Protein AF-A0A4U9D086-F1 (afdb_monomer)

InterPro domains:
  IPR009010 Aspartate decarboxylase-like domain superfamily [SSF50692] (6-57)

Structure (mmCIF, N/CA/C/O backbone):
data_AF-A0A4U9D086-F1
#
_entry.id   AF-A0A4U9D086-F1
#
loop_
_atom_site.group_PDB
_atom_site.id
_atom_site.type_symbol
_atom_site.label_atom_id
_atom_site.label_alt_id
_atom_site.label_comp_id
_atom_site.label_asym_id
_atom_site.label_entity_id
_atom_site.label_seq_id
_atom_site.pdbx_PDB_ins_code
_atom_site.Cartn_x
_atom_site.Cartn_y
_atom_site.Cartn_z
_atom_site.occupancy
_atom_site.B_iso_or_equiv
_atom_site.auth_seq_id
_atom_site.auth_comp_id
_atom_site.auth_asym_id
_atom_site.auth_atom_id
_atom_site.pdbx_PDB_model_num
ATOM 1 N N . MET A 1 1 ? -20.535 23.175 1.648 1.00 54.16 1 MET A N 1
ATOM 2 C CA . MET A 1 1 ? -20.265 21.798 2.120 1.00 54.16 1 MET A CA 1
ATOM 3 C C . MET A 1 1 ? -20.454 21.788 3.629 1.00 54.16 1 MET A C 1
ATOM 5 O O . MET A 1 1 ? -19.976 22.718 4.265 1.00 54.16 1 MET A O 1
ATOM 9 N N . LYS A 1 2 ? -21.217 20.841 4.188 1.00 71.00 2 LYS A N 1
ATOM 10 C CA . LYS A 1 2 ? -21.342 20.684 5.646 1.00 71.00 2 LYS A CA 1
ATOM 11 C C . LYS A 1 2 ? -20.310 19.658 6.100 1.00 71.00 2 LYS A C 1
ATOM 13 O O . LYS A 1 2 ? -20.183 18.622 5.456 1.00 71.00 2 LYS A O 1
ATOM 18 N N . ASN A 1 3 ? -19.600 19.948 7.182 1.00 82.69 3 ASN A N 1
ATOM 19 C CA . ASN A 1 3 ? -18.742 18.957 7.817 1.00 82.69 3 ASN A CA 1
ATOM 20 C C . ASN A 1 3 ? -19.637 17.930 8.515 1.00 82.69 3 ASN A C 1
ATOM 22 O O . ASN A 1 3 ? -20.546 18.309 9.256 1.00 82.69 3 ASN A O 1
ATOM 26 N N . VAL A 1 4 ? -19.400 16.652 8.240 1.00 82.38 4 VAL A N 1
ATOM 27 C CA . VAL A 1 4 ? -20.071 15.543 8.920 1.00 82.38 4 VAL A CA 1
ATOM 28 C C . VAL A 1 4 ? -19.287 15.254 10.196 1.00 82.38 4 VAL A C 1
ATOM 30 O O . VAL A 1 4 ? -18.068 15.109 10.149 1.00 82.38 4 VAL A O 1
ATOM 33 N N . GLN A 1 5 ? -19.983 15.237 11.328 1.00 82.62 5 GLN A N 1
ATOM 34 C CA . GLN A 1 5 ? -19.440 14.735 12.588 1.00 82.62 5 GLN A CA 1
ATOM 35 C C . GLN A 1 5 ? -19.533 13.208 12.546 1.00 82.62 5 GLN A C 1
ATOM 37 O O . GLN A 1 5 ? -20.586 12.680 12.192 1.00 82.62 5 GLN A O 1
ATOM 42 N N . VAL A 1 6 ? -18.437 12.530 12.867 1.00 80.50 6 VAL A N 1
ATOM 43 C CA . VAL A 1 6 ? -18.346 11.067 12.935 1.00 80.50 6 VAL A CA 1
ATOM 44 C C . VAL A 1 6 ? -17.799 10.681 14.298 1.00 80.50 6 VAL A C 1
ATOM 46 O O . VAL A 1 6 ? -16.928 11.376 14.830 1.00 80.50 6 VAL A O 1
ATOM 49 N N . ASP A 1 7 ? -18.326 9.598 14.859 1.00 81.19 7 ASP A N 1
ATOM 50 C CA . ASP A 1 7 ? -17.839 9.064 16.123 1.00 81.19 7 ASP A CA 1
ATOM 51 C C . ASP A 1 7 ? -16.425 8.508 15.948 1.00 81.19 7 ASP A C 1
ATOM 53 O O . ASP A 1 7 ? -16.055 8.010 14.886 1.00 81.19 7 ASP A O 1
ATOM 57 N N . GLY A 1 8 ? -15.606 8.616 16.996 1.00 78.38 8 GLY A N 1
ATOM 58 C CA . GLY A 1 8 ? -14.186 8.257 16.924 1.00 78.38 8 GLY A CA 1
ATOM 59 C C . GLY A 1 8 ? -13.928 6.787 16.580 1.00 78.38 8 GLY A C 1
ATOM 60 O O . GLY A 1 8 ? -12.863 6.476 16.057 1.00 78.38 8 GLY A O 1
ATOM 61 N N . GLU A 1 9 ? -14.896 5.908 16.841 1.00 78.69 9 GLU A N 1
ATOM 62 C CA . GLU A 1 9 ? -14.837 4.480 16.508 1.00 78.69 9 GLU A CA 1
ATOM 63 C C . GLU A 1 9 ? -14.911 4.226 14.990 1.00 78.69 9 GLU A C 1
ATOM 65 O O . GLU A 1 9 ? -14.306 3.276 14.500 1.00 78.69 9 GLU A O 1
ATOM 70 N N . ASP A 1 10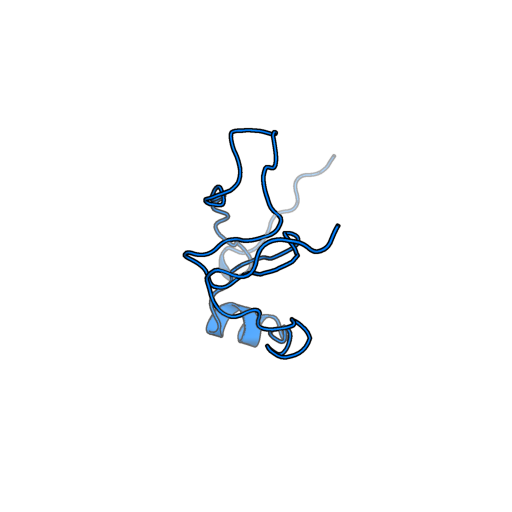 ? -15.527 5.139 14.231 1.00 81.06 10 ASP A N 1
ATOM 71 C CA . ASP A 1 10 ? -15.638 5.068 12.767 1.00 81.06 10 ASP A CA 1
ATOM 72 C C . ASP A 1 10 ? -14.490 5.798 12.040 1.00 81.06 10 ASP A C 1
ATOM 74 O O . ASP A 1 10 ? -14.469 5.903 10.807 1.00 81.06 10 ASP A O 1
ATOM 78 N N . VAL A 1 11 ? -13.516 6.341 12.780 1.00 88.69 11 VAL A N 1
ATOM 79 C CA . VAL A 1 11 ? -12.410 7.125 12.216 1.00 88.69 11 VAL A CA 1
ATOM 80 C C . VAL A 1 11 ? -11.155 6.273 12.068 1.00 88.69 11 VAL A C 1
ATOM 82 O O . VAL A 1 11 ? -10.546 5.834 13.039 1.00 88.69 11 VAL A O 1
ATOM 85 N N . MET A 1 12 ? -10.683 6.138 10.828 1.00 89.50 12 MET A N 1
ATOM 86 C CA . MET A 1 12 ? -9.429 5.451 10.519 1.00 89.50 12 MET A CA 1
ATOM 87 C C . MET A 1 12 ? -8.270 6.411 10.261 1.00 89.50 12 MET A C 1
ATOM 89 O O . MET A 1 12 ? -8.430 7.505 9.713 1.00 89.50 12 MET A O 1
ATOM 93 N N . ARG A 1 13 ? -7.052 5.955 10.572 1.00 92.06 13 ARG A N 1
ATOM 94 C CA . ARG A 1 13 ? -5.820 6.664 10.220 1.00 92.06 13 ARG A CA 1
ATOM 95 C C . ARG A 1 13 ? -5.279 6.170 8.881 1.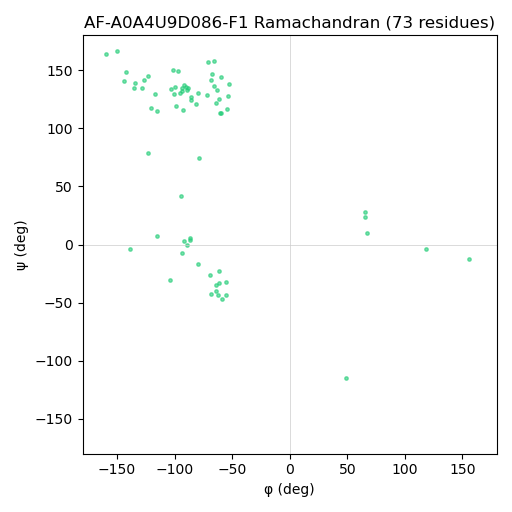00 92.06 13 ARG A C 1
ATOM 97 O O . ARG A 1 13 ? -4.838 5.033 8.762 1.00 92.06 13 ARG A O 1
ATOM 104 N N . LEU A 1 14 ? -5.244 7.062 7.893 1.00 95.19 14 LEU A N 1
ATOM 105 C CA . LEU A 1 14 ? -4.665 6.776 6.584 1.00 95.19 14 LEU A CA 1
ATOM 106 C C . LEU A 1 14 ? -3.169 7.104 6.553 1.00 95.19 14 LEU A C 1
ATOM 108 O O . LEU A 1 14 ? -2.746 8.194 6.942 1.00 95.19 14 LEU A O 1
ATOM 112 N N . VAL A 1 15 ? -2.375 6.172 6.029 1.00 96.25 15 VAL A N 1
ATOM 113 C CA . VAL A 1 15 ? -0.957 6.374 5.720 1.00 96.25 15 VAL A CA 1
ATOM 114 C C . VAL A 1 15 ? -0.706 5.939 4.284 1.00 96.25 15 VAL A C 1
ATOM 116 O O . VAL A 1 15 ? -1.152 4.877 3.858 1.00 96.25 15 VAL A O 1
ATOM 119 N N . THR A 1 16 ? 0.032 6.753 3.534 1.00 92.94 16 THR A N 1
ATOM 120 C CA . THR A 1 16 ? 0.435 6.432 2.164 1.00 92.94 16 THR A CA 1
ATOM 121 C C . THR A 1 16 ? 1.865 5.923 2.137 1.00 92.94 16 THR A C 1
ATOM 123 O O . THR A 1 16 ? 2.757 6.535 2.726 1.00 92.94 16 THR A O 1
ATOM 126 N N . LEU A 1 17 ? 2.102 4.847 1.393 1.00 90.94 17 LEU A N 1
ATOM 127 C CA . LEU A 1 17 ? 3.433 4.299 1.163 1.00 90.94 17 LEU A CA 1
ATOM 128 C C . LEU A 1 17 ? 3.705 4.232 -0.340 1.00 90.94 17 LEU A C 1
ATOM 130 O O . LEU A 1 17 ? 2.811 3.962 -1.138 1.00 90.94 17 LEU A O 1
ATOM 134 N N . ARG A 1 18 ? 4.959 4.457 -0.729 1.00 90.50 18 ARG A N 1
ATOM 135 C CA . ARG A 1 18 ? 5.408 4.330 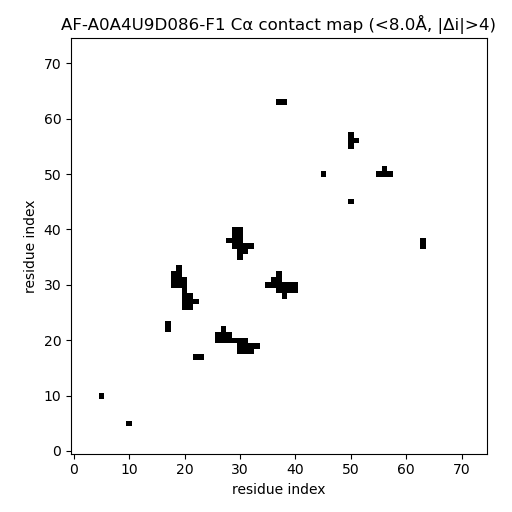-2.120 1.00 90.50 18 ARG A CA 1
ATOM 136 C C . ARG A 1 18 ? 5.891 2.904 -2.373 1.00 90.50 18 ARG A C 1
ATOM 138 O O . ARG A 1 18 ? 6.624 2.370 -1.538 1.00 90.50 18 ARG A O 1
ATOM 145 N N . SER A 1 19 ? 5.502 2.292 -3.496 1.00 89.19 19 SER A N 1
ATOM 146 C CA . SER A 1 19 ? 6.061 0.987 -3.899 1.00 89.19 19 SER A CA 1
ATOM 147 C C . SER A 1 19 ? 7.514 1.120 -4.344 1.00 89.19 19 SER A C 1
ATOM 149 O O . SER A 1 19 ? 7.962 2.199 -4.740 1.00 89.19 19 SER A O 1
ATOM 151 N N . HIS A 1 20 ? 8.242 0.007 -4.271 1.00 87.62 20 HIS A N 1
ATOM 152 C CA . HIS A 1 20 ? 9.639 -0.057 -4.678 1.00 87.62 20 HIS A CA 1
ATOM 153 C C . HIS A 1 20 ? 9.864 0.417 -6.123 1.00 87.62 20 HIS A C 1
ATOM 155 O O . HIS A 1 20 ? 10.777 1.206 -6.362 1.00 87.62 20 HIS A O 1
ATOM 161 N N . ASP A 1 21 ? 9.001 -0.006 -7.050 1.00 89.06 21 ASP A N 1
ATOM 162 C CA . ASP A 1 21 ? 9.137 0.228 -8.492 1.00 89.06 21 ASP A CA 1
ATOM 163 C C . ASP A 1 21 ? 8.359 1.477 -8.952 1.00 89.06 21 ASP A C 1
ATOM 165 O O . ASP A 1 21 ? 7.675 1.495 -9.978 1.00 89.06 21 ASP A O 1
ATOM 169 N N . GLN A 1 22 ? 8.429 2.543 -8.153 1.00 90.50 22 GLN A N 1
ATOM 170 C CA . GLN A 1 22 ? 7.879 3.865 -8.462 1.00 90.50 22 GLN A CA 1
ATOM 171 C C . GLN A 1 22 ? 8.794 4.954 -7.912 1.00 90.50 22 GLN A C 1
ATOM 173 O O . GLN A 1 22 ? 9.256 4.865 -6.775 1.00 90.50 22 GLN A O 1
ATOM 178 N N . TYR A 1 23 ? 8.971 6.036 -8.666 1.00 91.4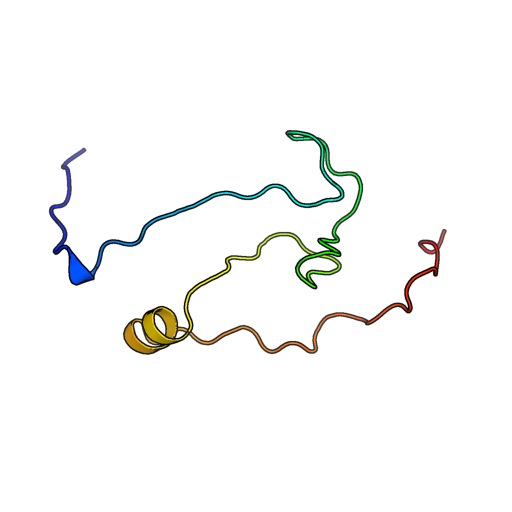4 23 TYR A N 1
ATOM 179 C CA . TYR A 1 23 ? 9.554 7.281 -8.173 1.00 91.44 23 TYR A CA 1
ATOM 180 C C . TYR A 1 23 ? 8.550 8.413 -8.360 1.00 91.44 23 TYR A C 1
ATOM 182 O O . TYR A 1 23 ? 8.174 8.733 -9.483 1.00 91.44 23 TYR A O 1
ATOM 190 N N . ASN A 1 24 ? 8.110 9.019 -7.256 1.00 89.62 24 ASN A N 1
ATOM 191 C CA . ASN A 1 24 ? 7.046 10.025 -7.256 1.00 89.62 24 ASN A CA 1
ATOM 192 C C . ASN A 1 24 ? 5.823 9.544 -8.050 1.00 89.62 24 ASN A C 1
ATOM 194 O O . ASN A 1 24 ? 5.205 8.569 -7.641 1.00 89.62 24 ASN A O 1
ATOM 198 N N . THR A 1 25 ? 5.478 10.186 -9.163 1.00 91.62 25 THR A N 1
ATOM 199 C CA . THR A 1 25 ? 4.353 9.810 -10.032 1.00 91.62 25 THR A CA 1
ATOM 200 C C . THR A 1 25 ? 4.749 8.884 -11.186 1.00 91.62 25 THR A C 1
ATOM 202 O O . THR A 1 25 ? 3.873 8.374 -11.880 1.00 91.62 25 THR A O 1
ATOM 205 N N . THR 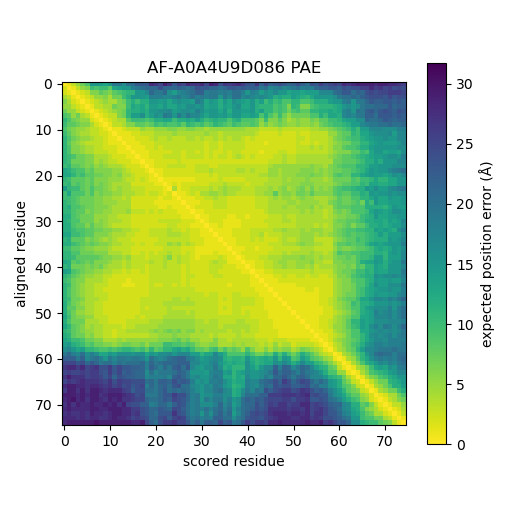A 1 26 ? 6.045 8.630 -11.385 1.00 94.06 26 THR A N 1
ATOM 206 C CA . THR A 1 26 ? 6.553 7.751 -12.442 1.00 94.06 26 THR A CA 1
ATOM 207 C C . THR A 1 26 ? 6.560 6.300 -11.974 1.00 94.06 26 THR A C 1
ATOM 209 O O . THR A 1 26 ? 7.176 5.957 -10.962 1.00 94.06 26 THR A O 1
ATOM 212 N N . ILE A 1 27 ? 5.891 5.438 -12.736 1.00 91.19 27 ILE A N 1
ATOM 213 C CA . ILE A 1 27 ? 5.767 4.002 -12.473 1.00 91.19 27 ILE A CA 1
ATOM 214 C C . ILE A 1 27 ? 6.757 3.244 -13.361 1.00 91.19 27 ILE A C 1
ATOM 216 O O . ILE A 1 27 ? 6.765 3.447 -14.572 1.00 91.19 27 ILE A O 1
ATOM 220 N N . TYR A 1 28 ? 7.555 2.353 -12.768 1.00 90.75 28 TYR A N 1
ATOM 221 C CA . TYR A 1 28 ? 8.512 1.508 -13.494 1.00 90.75 28 TYR A CA 1
ATOM 222 C C . TYR A 1 28 ? 8.035 0.060 -13.644 1.00 90.75 28 TYR A C 1
ATOM 224 O O . TYR A 1 28 ? 8.349 -0.589 -14.636 1.00 90.75 28 TYR A O 1
ATOM 232 N N . ALA A 1 29 ? 7.251 -0.443 -12.687 1.00 90.31 29 ALA A N 1
ATOM 233 C CA . ALA A 1 29 ? 6.589 -1.743 -12.766 1.00 90.31 29 ALA A CA 1
ATOM 234 C C . ALA A 1 29 ? 5.272 -1.728 -11.977 1.00 90.31 29 ALA A C 1
ATOM 236 O O . ALA A 1 29 ? 5.016 -0.825 -11.178 1.00 90.31 29 ALA A O 1
ATOM 237 N N . LEU A 1 30 ? 4.426 -2.737 -12.180 1.00 90.12 30 LEU A N 1
ATOM 238 C CA . LEU A 1 30 ? 3.172 -2.892 -11.432 1.00 90.12 30 LEU A CA 1
ATOM 239 C C . LEU A 1 30 ? 3.344 -3.652 -10.111 1.00 90.12 30 LEU A C 1
ATOM 241 O O . LEU A 1 30 ? 2.360 -3.888 -9.418 1.00 90.12 30 LEU A O 1
ATOM 245 N N . ASP A 1 31 ? 4.575 -4.004 -9.756 1.00 88.38 31 ASP A N 1
ATOM 246 C CA . ASP A 1 31 ? 4.866 -4.823 -8.590 1.00 88.38 31 ASP A CA 1
ATOM 247 C C . ASP A 1 31 ? 5.252 -3.961 -7.372 1.00 88.38 31 ASP A C 1
ATOM 249 O O . ASP A 1 31 ? 5.836 -2.874 -7.462 1.00 88.38 31 ASP A O 1
ATOM 253 N N . ASP A 1 32 ? 4.925 -4.468 -6.189 1.00 88.31 32 ASP A N 1
ATOM 254 C CA . ASP A 1 32 ? 5.439 -4.029 -4.899 1.00 88.31 32 ASP A CA 1
ATOM 255 C C . ASP A 1 32 ? 6.078 -5.228 -4.200 1.00 88.31 32 ASP A C 1
ATOM 257 O O . ASP A 1 32 ? 5.490 -5.882 -3.333 1.00 88.31 32 ASP A O 1
ATOM 261 N N . ARG A 1 33 ? 7.301 -5.537 -4.633 1.00 83.56 33 ARG A N 1
ATOM 262 C CA . ARG A 1 33 ? 8.032 -6.757 -4.269 1.00 83.56 33 ARG A CA 1
ATOM 263 C C . ARG A 1 33 ? 8.180 -6.954 -2.759 1.00 83.56 33 ARG A C 1
ATOM 265 O O . ARG A 1 33 ? 8.142 -8.086 -2.294 1.00 83.56 33 ARG A O 1
ATOM 272 N N . TYR A 1 34 ? 8.289 -5.872 -1.989 1.00 87.38 34 TYR A N 1
ATOM 273 C CA . TYR A 1 34 ? 8.427 -5.949 -0.530 1.00 87.38 34 TYR A CA 1
ATOM 274 C C . TYR A 1 34 ? 7.109 -6.193 0.204 1.00 87.38 34 TYR A C 1
ATOM 276 O O . TYR A 1 34 ? 7.125 -6.572 1.370 1.00 87.38 34 TYR A O 1
ATOM 284 N N . ARG A 1 35 ? 5.972 -5.972 -0.460 1.00 86.69 35 ARG A N 1
ATOM 285 C CA . ARG A 1 35 ? 4.633 -6.154 0.114 1.00 86.69 35 ARG A CA 1
ATOM 286 C C . ARG A 1 35 ? 3.836 -7.266 -0.563 1.00 86.69 35 ARG A C 1
ATOM 288 O O . ARG A 1 35 ? 2.658 -7.436 -0.270 1.00 86.69 35 ARG A O 1
ATOM 295 N N . GLY A 1 36 ? 4.473 -8.022 -1.459 1.00 86.50 36 GLY A N 1
ATOM 296 C CA . GLY A 1 36 ? 3.859 -9.162 -2.135 1.00 86.50 36 GLY A CA 1
ATOM 297 C C . GLY A 1 36 ? 2.707 -8.789 -3.073 1.00 86.50 36 GLY A C 1
ATOM 298 O O . GLY A 1 36 ? 1.842 -9.625 -3.327 1.00 86.50 36 GLY A O 1
ATOM 299 N N . VAL A 1 37 ? 2.667 -7.550 -3.578 1.00 86.50 37 VAL A N 1
ATOM 300 C CA . VAL A 1 37 ? 1.678 -7.122 -4.581 1.00 86.50 37 VAL A CA 1
ATOM 301 C C . VAL A 1 37 ? 2.303 -7.258 -5.962 1.00 86.50 37 VAL A C 1
ATOM 303 O O . VAL A 1 37 ? 3.407 -6.771 -6.183 1.00 86.50 37 VAL A O 1
ATOM 306 N N . PHE A 1 38 ? 1.599 -7.892 -6.899 1.00 86.19 38 PHE A N 1
ATOM 307 C CA . PHE A 1 38 ? 2.109 -8.138 -8.248 1.00 86.19 38 PHE A CA 1
ATOM 308 C C . PHE A 1 38 ? 1.055 -7.806 -9.303 1.00 86.19 38 PHE A C 1
ATOM 310 O O . PHE A 1 38 ? -0.128 -8.112 -9.130 1.00 86.19 38 PHE A O 1
ATOM 317 N N . GLY A 1 39 ? 1.484 -7.182 -10.400 1.00 86.62 39 GLY A N 1
ATOM 318 C CA . GLY A 1 39 ? 0.648 -6.893 -11.566 1.00 86.62 39 GLY A CA 1
ATOM 319 C C . GLY A 1 39 ? -0.474 -5.871 -11.346 1.00 86.62 39 GLY A C 1
ATOM 320 O O . GLY A 1 39 ? -1.335 -5.738 -12.213 1.00 86.62 39 GLY A O 1
ATOM 321 N N . ARG A 1 40 ? -0.506 -5.157 -10.210 1.00 87.75 40 ARG A N 1
ATOM 322 C CA . ARG A 1 40 ? -1.562 -4.186 -9.874 1.00 87.75 40 ARG A CA 1
ATOM 323 C C . ARG A 1 40 ? -1.118 -3.188 -8.810 1.00 87.75 40 ARG A C 1
ATOM 325 O O . ARG A 1 40 ? -0.183 -3.448 -8.063 1.00 87.75 40 ARG A O 1
ATOM 332 N N . ARG A 1 41 ? -1.849 -2.077 -8.673 1.00 86.69 41 ARG A N 1
ATOM 333 C CA . ARG A 1 41 ? -1.534 -1.030 -7.676 1.00 86.69 41 ARG A CA 1
ATOM 334 C C . ARG A 1 41 ? -2.750 -0.446 -6.950 1.00 86.69 41 ARG A C 1
ATOM 336 O O . ARG A 1 41 ? -2.590 0.344 -6.029 1.00 86.69 41 ARG A O 1
ATOM 343 N N . ASP A 1 42 ? -3.953 -0.863 -7.320 1.00 89.31 42 ASP A N 1
ATOM 344 C CA . ASP A 1 42 ? -5.213 -0.612 -6.619 1.00 89.31 42 ASP A CA 1
ATOM 345 C C . ASP A 1 42 ? -5.340 -1.576 -5.424 1.00 89.31 42 ASP A C 1
ATOM 347 O O . ASP A 1 42 ? -6.040 -2.595 -5.469 1.00 89.31 42 ASP A O 1
ATOM 351 N N . VAL A 1 43 ? -4.563 -1.288 -4.376 1.00 88.06 43 VAL A N 1
ATOM 352 C CA . VAL A 1 43 ? -4.470 -2.085 -3.146 1.00 88.06 43 VAL A CA 1
ATOM 353 C C . VAL A 1 43 ? -4.516 -1.162 -1.932 1.00 88.06 43 VAL A C 1
ATOM 355 O O . VAL A 1 43 ? -3.818 -0.151 -1.889 1.00 88.06 43 VAL A O 1
ATOM 358 N N . LEU A 1 44 ? -5.311 -1.543 -0.933 1.00 91.75 44 LEU A N 1
ATOM 359 C CA . LEU A 1 44 ? -5.326 -0.951 0.400 1.00 91.75 44 LEU A C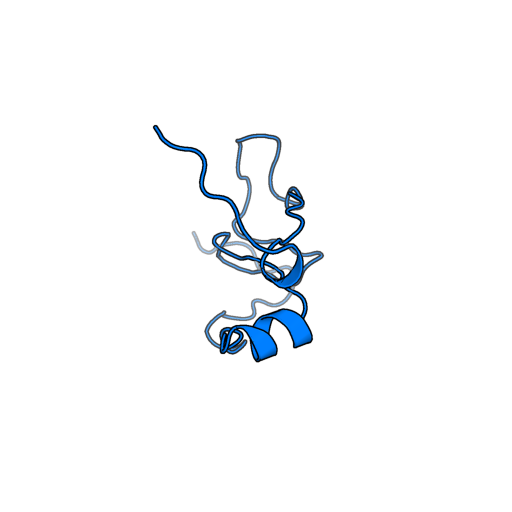A 1
ATOM 360 C C . LEU A 1 44 ? -4.918 -2.033 1.402 1.00 91.75 44 LEU A C 1
ATOM 362 O O . LEU A 1 44 ? -5.476 -3.129 1.383 1.00 91.75 44 LEU A O 1
ATOM 366 N N . PHE A 1 45 ? -3.950 -1.725 2.263 1.00 91.88 45 PHE A N 1
ATOM 367 C CA . PHE A 1 45 ? -3.659 -2.549 3.433 1.00 91.88 45 PHE A CA 1
ATOM 368 C C . PHE A 1 45 ? -4.533 -2.073 4.582 1.00 91.88 45 PHE A C 1
ATOM 370 O O . PHE A 1 45 ? -4.637 -0.871 4.822 1.00 91.88 45 PHE A O 1
ATOM 377 N N . MET A 1 46 ? -5.143 -3.016 5.283 1.00 93.88 46 MET A N 1
ATOM 378 C CA . MET A 1 46 ? -6.065 -2.734 6.370 1.00 93.88 46 MET A CA 1
ATOM 379 C C . MET A 1 46 ? -5.858 -3.767 7.472 1.00 93.88 46 MET A C 1
ATOM 381 O O . MET A 1 46 ? -5.455 -4.898 7.197 1.00 93.88 46 MET A O 1
ATOM 385 N N . ASN A 1 47 ? -6.072 -3.361 8.720 1.00 92.75 47 ASN A N 1
ATOM 386 C CA . ASN A 1 47 ? -6.048 -4.284 9.842 1.00 92.75 47 ASN A CA 1
ATOM 387 C C . ASN A 1 47 ? -7.211 -5.282 9.709 1.00 92.75 47 ASN A C 1
ATOM 389 O O . ASN A 1 47 ? -8.329 -4.889 9.382 1.00 92.75 47 ASN A O 1
ATOM 393 N N . GLU A 1 48 ? -6.953 -6.565 9.964 1.00 92.38 48 GLU A N 1
ATOM 394 C CA . GLU A 1 48 ? -7.958 -7.622 9.794 1.00 92.38 48 GLU A CA 1
ATOM 395 C C . GLU A 1 48 ? -9.161 -7.463 10.737 1.00 92.38 48 GLU A C 1
ATOM 397 O O . GLU A 1 48 ? -10.290 -7.738 10.334 1.00 92.38 48 GLU A O 1
ATOM 402 N N . GLN A 1 49 ? -8.949 -6.979 11.965 1.00 92.88 49 GLN A N 1
ATOM 403 C CA . GLN A 1 49 ? -10.027 -6.751 12.927 1.00 92.88 49 GLN A CA 1
ATOM 404 C C . GLN A 1 49 ? -10.936 -5.604 12.476 1.00 92.88 49 GLN A C 1
ATOM 406 O O . GLN A 1 49 ? -12.156 -5.738 12.530 1.00 92.88 49 GLN A O 1
ATOM 411 N N . ASP A 1 50 ? -10.358 -4.511 11.975 1.00 92.56 50 ASP A N 1
ATOM 412 C CA . ASP A 1 50 ? -11.133 -3.383 11.447 1.00 92.56 50 ASP A CA 1
ATOM 413 C C . ASP A 1 50 ? -11.939 -3.804 10.211 1.00 92.56 50 ASP A C 1
ATOM 415 O O . ASP A 1 50 ? -13.107 -3.444 10.073 1.00 92.56 50 ASP A O 1
ATOM 419 N N . MET A 1 51 ? -11.351 -4.629 9.335 1.00 93.06 51 MET A N 1
ATOM 420 C CA . MET A 1 51 ? -12.076 -5.221 8.208 1.00 93.06 51 MET A CA 1
ATOM 421 C C . MET A 1 51 ? -13.269 -6.054 8.677 1.00 93.06 51 MET A C 1
ATOM 423 O O . MET A 1 51 ? -14.365 -5.887 8.145 1.00 93.06 51 MET A O 1
ATOM 427 N N . ALA A 1 52 ? -13.076 -6.913 9.682 1.00 92.69 52 ALA A N 1
ATOM 428 C CA . ALA A 1 52 ? -14.145 -7.735 10.240 1.00 92.69 52 ALA A CA 1
ATOM 429 C C . ALA A 1 52 ? -15.265 -6.878 10.852 1.00 92.69 52 ALA A C 1
ATOM 431 O O . ALA A 1 52 ? -16.439 -7.132 10.584 1.00 92.69 52 ALA A O 1
ATOM 432 N N . ASN A 1 53 ? -14.911 -5.827 11.598 1.00 91.56 53 ASN A N 1
ATOM 433 C CA . ASN A 1 53 ? -15.869 -4.884 12.182 1.00 91.56 53 ASN A CA 1
ATOM 434 C C . ASN A 1 53 ? -16.694 -4.158 11.103 1.00 91.56 53 ASN A C 1
ATOM 436 O O . ASN A 1 53 ? -17.873 -3.882 11.309 1.00 91.56 53 ASN A O 1
ATOM 440 N N . MET A 1 54 ? -16.098 -3.899 9.935 1.00 90.62 54 MET A N 1
ATOM 441 C CA . MET A 1 54 ? -16.760 -3.268 8.787 1.00 90.62 54 MET A CA 1
ATOM 442 C C . MET A 1 54 ? -17.434 -4.263 7.826 1.00 90.62 54 MET A C 1
ATOM 444 O O . MET A 1 54 ? -18.008 -3.845 6.819 1.00 90.62 54 MET A O 1
ATOM 448 N N . GLY A 1 55 ? -17.362 -5.573 8.091 1.00 92.94 55 GLY A N 1
ATOM 449 C CA . GLY A 1 55 ? -17.897 -6.605 7.197 1.00 92.94 55 GLY A CA 1
ATOM 450 C C . GLY A 1 55 ? -17.182 -6.681 5.841 1.00 92.94 55 GLY A C 1
ATOM 451 O O . GLY A 1 55 ? -17.792 -7.051 4.838 1.00 92.94 55 GLY A O 1
ATOM 452 N N . LEU A 1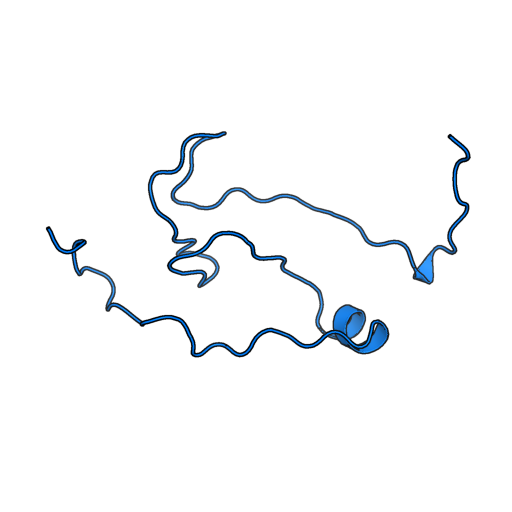 56 ? -15.904 -6.298 5.789 1.00 92.06 56 LEU A N 1
ATOM 453 C CA . LEU A 1 56 ? -15.080 -6.325 4.585 1.00 92.06 56 LEU A CA 1
ATOM 454 C C . LEU A 1 56 ? -14.322 -7.646 4.473 1.00 92.06 56 LEU A C 1
ATOM 456 O O . LEU A 1 56 ? -13.706 -8.117 5.427 1.00 92.06 56 LEU A O 1
ATOM 460 N N . GLU A 1 57 ? -14.285 -8.202 3.266 1.00 90.25 57 GLU A N 1
ATOM 461 C CA . GLU A 1 57 ? -13.502 -9.400 2.975 1.00 90.25 57 GLU A CA 1
ATOM 462 C C . GLU A 1 57 ? -12.214 -9.050 2.231 1.00 90.2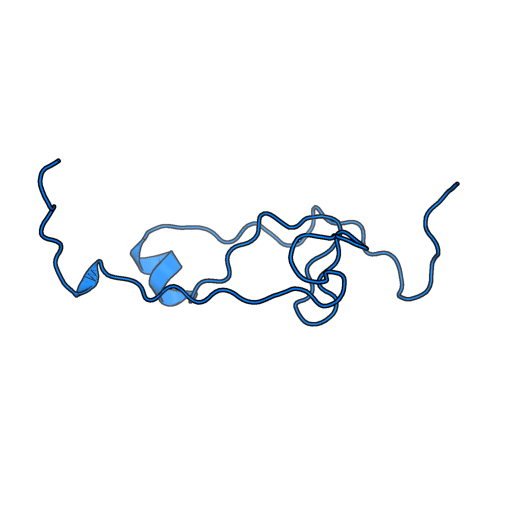5 57 GLU A C 1
ATOM 464 O O . GLU A 1 57 ? -12.211 -8.304 1.244 1.00 90.25 57 GLU A O 1
ATOM 469 N N . ALA A 1 58 ? -11.100 -9.633 2.676 1.00 84.50 58 ALA A N 1
ATOM 470 C CA . ALA A 1 58 ? -9.857 -9.557 1.929 1.00 84.50 58 ALA A CA 1
ATOM 471 C C . ALA A 1 58 ? -10.034 -10.255 0.581 1.00 84.50 58 ALA A C 1
ATOM 473 O O . ALA A 1 58 ? -10.526 -11.385 0.486 1.00 84.50 58 ALA A O 1
ATOM 474 N N . ARG A 1 59 ? -9.585 -9.600 -0.492 1.00 76.19 59 ARG A N 1
ATOM 475 C CA . ARG A 1 59 ? -9.568 -10.250 -1.798 1.00 76.19 59 ARG A CA 1
ATOM 476 C C . ARG A 1 59 ? -8.646 -11.466 -1.728 1.00 76.19 59 ARG A C 1
ATOM 478 O O . ARG A 1 59 ? -7.474 -11.331 -1.386 1.00 76.19 59 ARG A O 1
ATOM 485 N N . ARG A 1 60 ? -9.167 -12.643 -2.098 1.00 61.56 60 ARG A N 1
ATOM 486 C CA . ARG A 1 60 ? -8.401 -13.896 -2.066 1.00 61.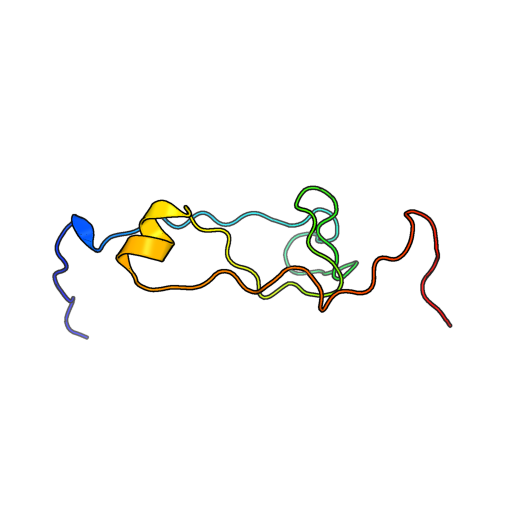56 60 ARG A CA 1
ATOM 487 C C . ARG A 1 60 ? -7.082 -13.757 -2.847 1.00 61.56 60 ARG A C 1
ATOM 489 O O . ARG A 1 60 ? -7.121 -13.386 -4.028 1.00 61.56 60 ARG A O 1
ATOM 496 N N . PRO A 1 61 ? -5.930 -14.093 -2.243 1.00 53.34 61 PRO A N 1
ATOM 497 C CA . PRO A 1 61 ? -4.696 -14.293 -2.990 1.00 53.34 61 PRO A CA 1
ATOM 498 C C . PRO A 1 61 ? -4.895 -15.504 -3.916 1.00 53.34 61 PRO A C 1
ATOM 500 O O . PRO A 1 61 ? -5.259 -16.580 -3.449 1.00 53.34 61 PRO A O 1
ATOM 503 N N . GLY A 1 62 ? -4.733 -15.334 -5.232 1.00 50.62 62 GLY A N 1
ATOM 504 C CA . GLY A 1 62 ? -4.906 -16.439 -6.193 1.00 50.62 62 GLY A CA 1
ATOM 505 C C . GLY A 1 62 ? -5.264 -16.038 -7.626 1.00 50.62 62 GLY A C 1
ATOM 506 O O . GLY A 1 62 ? -5.147 -16.852 -8.531 1.00 50.62 62 GLY A O 1
ATOM 507 N N . GLY A 1 63 ? -5.646 -14.779 -7.867 1.00 46.88 63 GLY A N 1
ATOM 508 C CA . GLY A 1 63 ? -5.829 -14.237 -9.224 1.00 46.88 63 GLY A CA 1
ATOM 509 C C . GLY A 1 63 ? -4.553 -13.680 -9.866 1.00 46.88 63 GLY A C 1
ATOM 510 O O . GLY A 1 63 ? -4.625 -13.062 -10.924 1.00 46.88 63 GLY A O 1
ATOM 511 N N . TYR A 1 64 ? -3.401 -13.837 -9.213 1.00 54.72 64 TYR A N 1
ATOM 512 C CA . TYR A 1 64 ? -2.145 -13.208 -9.612 1.00 54.72 64 TYR A CA 1
ATOM 513 C C . TYR A 1 64 ? -1.171 -14.305 -10.015 1.00 54.72 64 TYR A C 1
ATOM 515 O O . TYR A 1 64 ? -0.816 -15.153 -9.198 1.00 54.72 64 TYR A O 1
ATOM 523 N N . GLN A 1 65 ? -0.791 -14.333 -11.294 1.00 48.00 65 GLN A N 1
ATOM 524 C CA . GLN A 1 65 ? 0.206 -15.280 -11.773 1.00 48.00 65 GLN A CA 1
ATOM 525 C C . GLN A 1 65 ? 1.516 -15.036 -11.024 1.00 48.00 65 GLN A C 1
ATOM 527 O O . GLN A 1 65 ? 2.159 -14.003 -11.201 1.00 48.00 65 GLN A O 1
ATOM 532 N N . TYR A 1 66 ? 1.917 -16.001 -10.201 1.00 42.75 66 TYR A N 1
ATOM 533 C CA . TYR A 1 66 ? 3.285 -16.089 -9.721 1.00 42.75 66 TYR A CA 1
ATOM 534 C C . TYR A 1 66 ? 4.201 -16.228 -10.943 1.00 42.75 66 TYR A C 1
ATOM 536 O O . TYR A 1 66 ? 4.164 -17.245 -11.634 1.00 42.75 66 TYR A O 1
ATOM 544 N N . ARG A 1 67 ? 5.029 -15.218 -11.222 1.00 52.47 67 ARG A N 1
ATOM 545 C CA . ARG A 1 67 ? 6.271 -15.435 -11.970 1.00 52.47 67 ARG A CA 1
ATOM 546 C C . ARG A 1 67 ? 7.378 -15.643 -10.950 1.00 52.47 67 ARG A C 1
ATOM 548 O O . ARG A 1 67 ? 7.485 -14.880 -9.992 1.00 52.47 67 ARG A O 1
ATOM 555 N N . ALA A 1 68 ? 8.184 -16.682 -11.149 1.00 45.69 68 ALA A N 1
ATOM 556 C CA . ALA A 1 68 ? 9.409 -16.855 -10.386 1.00 45.69 68 ALA A CA 1
ATOM 557 C C . ALA A 1 68 ? 10.251 -15.572 -10.484 1.00 45.69 68 ALA A C 1
ATOM 559 O O . ALA A 1 68 ? 10.341 -14.959 -11.554 1.00 45.69 68 ALA A O 1
ATOM 560 N N . ALA A 1 69 ? 10.839 -15.152 -9.363 1.00 47.06 69 ALA A N 1
ATOM 561 C CA . ALA A 1 69 ? 11.724 -13.997 -9.330 1.00 47.06 69 ALA A CA 1
ATOM 562 C C . ALA A 1 69 ? 12.845 -14.184 -10.370 1.00 47.06 69 ALA A C 1
ATOM 564 O O . ALA A 1 69 ? 13.622 -15.130 -10.270 1.00 47.06 69 ALA A O 1
ATOM 565 N N . GLY A 1 70 ? 12.902 -13.306 -11.379 1.00 49.59 70 GLY A N 1
ATOM 566 C CA . GLY A 1 70 ? 13.939 -13.321 -12.421 1.00 49.59 70 GLY A CA 1
ATOM 567 C C . GLY A 1 70 ? 13.463 -13.538 -13.862 1.00 49.59 70 GLY A C 1
ATOM 568 O O . GLY A 1 70 ? 14.283 -13.451 -14.771 1.00 49.59 70 GLY A O 1
ATOM 569 N N . GLN A 1 71 ? 12.172 -13.774 -14.118 1.00 49.66 71 GLN A N 1
ATOM 570 C CA . GLN A 1 71 ? 11.675 -13.870 -15.497 1.00 49.66 71 GLN A CA 1
ATOM 571 C C . GLN A 1 71 ? 11.430 -12.463 -16.094 1.00 49.66 71 GLN A C 1
ATOM 573 O O . GLN A 1 71 ? 10.597 -11.731 -15.550 1.00 49.66 71 GLN A O 1
ATOM 578 N N . PRO A 1 72 ? 12.084 -12.066 -17.206 1.00 44.25 72 PRO A N 1
ATOM 579 C CA . PRO A 1 72 ? 11.799 -10.787 -17.860 1.00 44.25 72 PRO A CA 1
ATOM 580 C C . PRO A 1 72 ? 10.368 -10.746 -18.444 1.00 44.25 72 PRO A C 1
ATOM 582 O O . PRO A 1 72 ? 9.760 -11.800 -18.681 1.00 44.25 72 PRO A O 1
ATOM 585 N N . PRO A 1 73 ? 9.788 -9.547 -18.664 1.00 47.81 73 PRO A N 1
ATOM 586 C CA . PRO A 1 73 ? 8.508 -9.416 -19.357 1.00 47.81 73 PRO A CA 1
ATOM 587 C C . PRO A 1 73 ? 8.614 -9.991 -20.776 1.00 47.81 73 PRO A C 1
ATOM 589 O O . PRO A 1 73 ? 9.665 -9.910 -21.410 1.00 47.81 73 PRO A O 1
ATOM 592 N N . ALA A 1 74 ? 7.533 -10.617 -21.250 1.00 49.94 74 ALA A N 1
ATOM 593 C CA . ALA A 1 74 ? 7.475 -11.098 -22.627 1.00 49.94 74 ALA A CA 1
ATOM 594 C C . ALA A 1 74 ? 7.431 -9.892 -23.576 1.00 49.94 74 ALA A C 1
ATOM 596 O O . ALA A 1 74 ? 6.804 -8.886 -23.236 1.00 49.94 74 ALA A O 1
ATOM 597 N N . SER A 1 75 ? 8.130 -10.021 -24.706 1.00 49.16 75 SER A N 1
ATOM 598 C CA . SER A 1 75 ? 8.203 -9.046 -25.801 1.00 49.16 75 SER A CA 1
ATOM 599 C C . SER A 1 75 ? 6.839 -8.676 -26.359 1.00 49.16 75 SER A C 1
ATOM 601 O O . SER A 1 75 ? 6.052 -9.630 -26.566 1.00 49.16 75 SER A O 1
#

Sequence (75 aa):
MKNVQVDGEDVMRLVTLRSHDQYNTTIYALDDRYRGVFGRRDVLFMNEQDMANMGLEARRPGGYQYRAAGQPPAS

Secondary structure (DSSP, 8-state):
-PPPP--GGGPPPP-----TTEETTEES-S-BTTTTB-S--------HHHHHHTTPPPPPTTSS--PPTTPPPP-

Radius of gyration: 16.89 Å; Cα contacts (8 Å, |Δi|>4): 41; chains: 1; bounding box: 35×39×43 Å

Solvent-accessible surface area (backbone atoms only — not comparable to full-atom values): 5522 Å² total; per-residue (Å²): 137,82,86,80,87,74,61,75,90,81,61,79,88,87,83,89,82,83,48,80,38,42,57,92,91,49,72,79,53,48,38,22,80,94,74,76,38,62,82,48,80,96,75,82,90,74,60,68,67,61,30,55,77,69,73,50,78,79,79,75,90,77,89,58,84,83,70,66,94,85,70,76,82,83,131

Foldseek 3Di:
DDDDDDDPLPDDDDDDDDAPQDDDPRGRAQDRPVVGGHPHDPDDDDDPVVCVVVVHDDDDPDPHDDDDPPDDDDD

pLDDT: mean 79.62, std 16.82, range [42.75, 96.25]

Mean predicted aligned error: 9.37 Å

Organism: Raoultella terrigena (NCBI:txid577)